Protein AF-A0A0T5PNV2-F1 (afdb_monomer)

Mean predicted aligned error: 7.47 Å

Solvent-accessible surface area (backbone atoms only — not comparable to full-atom values): 4852 Å² total; per-residue (Å²): 133,82,81,66,74,50,78,42,80,48,74,25,67,73,53,97,88,45,62,41,27,38,38,34,35,35,37,56,85,40,31,37,36,46,47,68,81,45,73,65,83,45,78,64,38,52,52,52,51,51,55,55,47,65,71,38,88,65,44,49,34,42,34,37,70,47,80,47,99,93,45,78,43,82,45,76,46,54,60,90,84,110

Foldseek 3Di:
DDFPFDWDKDFPPDDPNDTAKIWTWTDGFQETETDDIDHDDDPRRVVVVLVVQVVPPRHFKYWYWDQDPVGIDIDMDGSVVD

Structure (mmCIF, N/CA/C/O backbone):
data_AF-A0A0T5PNV2-F1
#
_entry.id   AF-A0A0T5PNV2-F1
#
loop_
_atom_site.group_PDB
_atom_site.id
_atom_site.type_symbol
_atom_site.label_atom_id
_atom_site.label_alt_id
_atom_site.label_comp_id
_atom_site.label_asym_id
_atom_site.label_entity_id
_atom_site.label_seq_id
_atom_site.pdbx_PDB_ins_code
_atom_site.Cartn_x
_atom_site.Cartn_y
_atom_site.Cartn_z
_atom_site.occupancy
_atom_site.B_iso_or_equiv
_atom_site.auth_seq_id
_atom_site.auth_comp_id
_atom_site.auth_asym_id
_atom_site.auth_atom_id
_atom_site.pdbx_PDB_model_num
ATOM 1 N N . MET A 1 1 ? -10.175 -10.159 20.850 1.00 39.78 1 MET A N 1
ATOM 2 C CA . MET A 1 1 ? -10.941 -9.873 19.616 1.00 39.78 1 MET A CA 1
ATOM 3 C C . MET A 1 1 ? -10.049 -10.228 18.441 1.00 39.78 1 MET A C 1
ATOM 5 O O . MET A 1 1 ? -8.974 -9.655 18.331 1.00 39.78 1 MET A O 1
ATOM 9 N N . GLY A 1 2 ? -10.414 -11.271 17.691 1.00 45.16 2 GLY A N 1
ATOM 10 C CA . GLY A 1 2 ? -9.565 -11.883 16.665 1.00 45.16 2 GLY A CA 1
ATOM 11 C C . GLY A 1 2 ? -9.287 -10.924 15.512 1.00 45.16 2 GLY A C 1
ATOM 12 O O . GLY A 1 2 ? -10.200 -10.253 15.038 1.00 45.16 2 GLY A O 1
ATOM 13 N N . ALA A 1 3 ? -8.021 -10.837 15.105 1.00 48.91 3 ALA A N 1
ATOM 14 C CA . ALA A 1 3 ? -7.580 -10.019 13.986 1.00 48.91 3 ALA A CA 1
ATOM 15 C C . ALA A 1 3 ? -8.374 -10.402 12.730 1.00 48.91 3 ALA A C 1
ATOM 17 O O . ALA A 1 3 ? -8.277 -11.529 12.247 1.00 48.91 3 ALA A O 1
ATOM 18 N N . GLN A 1 4 ? -9.183 -9.476 12.219 1.00 53.22 4 GLN A N 1
ATOM 19 C CA . GLN A 1 4 ? -9.866 -9.665 10.950 1.00 53.22 4 GLN A CA 1
ATOM 20 C C . GLN A 1 4 ? -8.827 -9.484 9.841 1.00 53.22 4 GLN A C 1
ATOM 22 O O . GLN A 1 4 ? -8.590 -8.380 9.363 1.00 53.22 4 GLN A O 1
ATOM 27 N N . VAL A 1 5 ? -8.163 -10.580 9.480 1.00 56.16 5 VAL A N 1
ATOM 28 C CA . VAL A 1 5 ? -7.254 -10.643 8.335 1.00 56.16 5 VAL A CA 1
ATOM 29 C C . VAL A 1 5 ? -8.112 -10.559 7.073 1.00 56.16 5 VAL A C 1
ATOM 31 O O . VAL A 1 5 ? -8.545 -11.571 6.530 1.00 56.16 5 VAL A O 1
ATOM 34 N N . VAL A 1 6 ? -8.417 -9.341 6.627 1.00 64.06 6 VAL A N 1
ATOM 35 C CA . VAL A 1 6 ? -8.937 -9.114 5.275 1.00 64.06 6 VAL A CA 1
ATOM 36 C C . VAL A 1 6 ? -7.723 -8.944 4.374 1.00 64.06 6 VAL A C 1
ATOM 38 O O . VAL A 1 6 ? -6.992 -7.965 4.517 1.00 64.06 6 VAL A O 1
ATOM 41 N N . ALA A 1 7 ? -7.492 -9.924 3.501 1.00 65.94 7 ALA A N 1
ATOM 42 C CA . ALA A 1 7 ? -6.527 -9.817 2.418 1.00 65.94 7 ALA A CA 1
ATOM 43 C C . ALA A 1 7 ? -7.247 -9.242 1.196 1.00 65.94 7 ALA A C 1
ATOM 45 O O . ALA A 1 7 ? -8.186 -9.845 0.677 1.00 65.94 7 ALA A O 1
ATOM 46 N N . GLU A 1 8 ? -6.825 -8.065 0.756 1.00 77.62 8 GLU A N 1
ATOM 47 C CA . GLU A 1 8 ? -7.369 -7.398 -0.419 1.00 77.62 8 GLU A CA 1
ATOM 48 C C . GLU A 1 8 ? -6.310 -7.309 -1.515 1.00 77.62 8 GLU A C 1
ATOM 50 O O . GLU A 1 8 ? -5.152 -6.997 -1.235 1.00 77.62 8 GLU A O 1
ATOM 55 N N . ILE A 1 9 ? -6.704 -7.559 -2.765 1.00 79.31 9 ILE A N 1
ATOM 56 C CA . ILE A 1 9 ? -5.844 -7.324 -3.925 1.00 79.31 9 ILE A CA 1
ATOM 57 C C . ILE A 1 9 ? -6.195 -5.963 -4.519 1.00 79.31 9 ILE A C 1
ATOM 59 O O . ILE A 1 9 ? -7.293 -5.779 -5.040 1.00 79.31 9 ILE A O 1
ATOM 63 N N . TYR A 1 10 ? -5.242 -5.034 -4.490 1.00 79.81 10 TYR A N 1
ATOM 64 C CA . TYR A 1 10 ? -5.379 -3.725 -5.121 1.00 79.81 10 TYR A CA 1
ATOM 65 C C . TYR A 1 10 ? -4.526 -3.657 -6.388 1.00 79.81 10 TYR A C 1
ATOM 67 O O . TYR A 1 10 ? -3.308 -3.833 -6.329 1.00 79.81 10 TYR A O 1
ATOM 75 N N . ARG A 1 11 ? -5.153 -3.414 -7.542 1.00 80.81 11 ARG A N 1
ATOM 76 C CA . ARG A 1 11 ? -4.473 -3.229 -8.834 1.00 80.81 11 ARG A CA 1
ATOM 77 C C . ARG A 1 11 ? -4.280 -1.736 -9.094 1.00 80.81 11 ARG A C 1
ATOM 79 O O . ARG A 1 11 ? -5.154 -0.945 -8.770 1.00 80.81 11 ARG A O 1
ATOM 86 N N . THR A 1 12 ? -3.137 -1.358 -9.666 1.00 77.56 12 THR A N 1
ATOM 87 C CA . THR A 1 12 ? -2.789 0.054 -9.922 1.00 77.56 12 THR A CA 1
ATOM 88 C C . 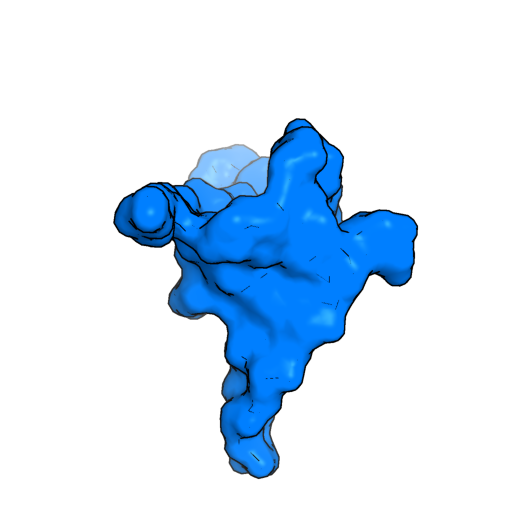THR A 1 12 ? -2.461 0.328 -11.375 1.00 7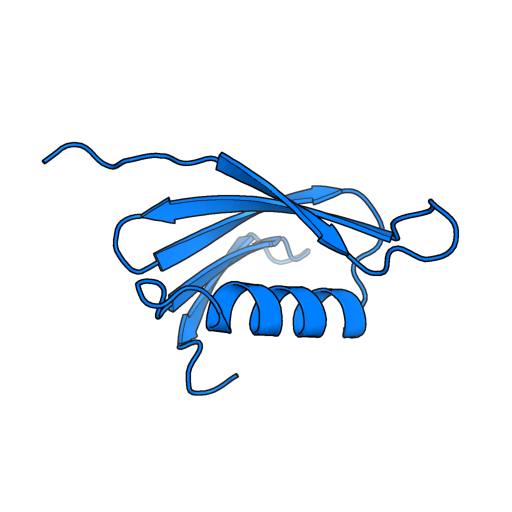7.56 12 THR A C 1
ATOM 90 O O . THR A 1 12 ? -1.981 -0.560 -12.091 1.00 77.56 12 THR A O 1
ATOM 93 N N . GLN A 1 13 ? -2.652 1.591 -11.770 1.00 78.00 13 GLN A N 1
ATOM 94 C CA . GLN A 1 13 ? -2.455 2.088 -13.130 1.00 78.00 13 GLN A CA 1
ATOM 95 C C . GLN A 1 13 ? -3.256 1.272 -14.150 1.00 78.00 13 GLN A C 1
ATOM 97 O O . GLN A 1 13 ? -2.720 0.850 -15.175 1.00 78.00 13 GLN A O 1
ATOM 102 N N . GLU A 1 14 ? -4.532 1.012 -13.861 1.00 71.88 14 GLU A N 1
ATOM 103 C CA . GLU A 1 14 ? -5.418 0.368 -14.829 1.00 71.88 14 GLU A CA 1
ATOM 104 C C . GLU A 1 14 ? -5.681 1.306 -16.012 1.00 71.88 14 GLU A C 1
ATOM 106 O O . GLU A 1 14 ? -6.335 2.341 -15.881 1.00 71.88 14 GLU A O 1
ATOM 111 N N . LYS A 1 15 ? -5.172 0.935 -17.191 1.00 71.00 15 LYS A N 1
ATOM 112 C CA . LYS A 1 15 ? -5.449 1.627 -18.452 1.00 71.00 15 LYS A CA 1
ATOM 113 C C . LYS A 1 15 ? -5.809 0.605 -19.520 1.00 71.00 15 LYS A C 1
ATOM 115 O O . LYS A 1 15 ? -5.029 -0.298 -19.806 1.00 71.00 15 LYS A O 1
ATOM 120 N N . ASN A 1 16 ? -6.987 0.760 -20.124 1.00 73.38 16 ASN A N 1
ATOM 121 C CA . ASN A 1 16 ? -7.492 -0.120 -21.186 1.00 73.38 16 ASN A CA 1
ATOM 122 C C . ASN A 1 16 ? -7.473 -1.621 -20.814 1.00 73.38 16 ASN A C 1
ATOM 124 O O . ASN A 1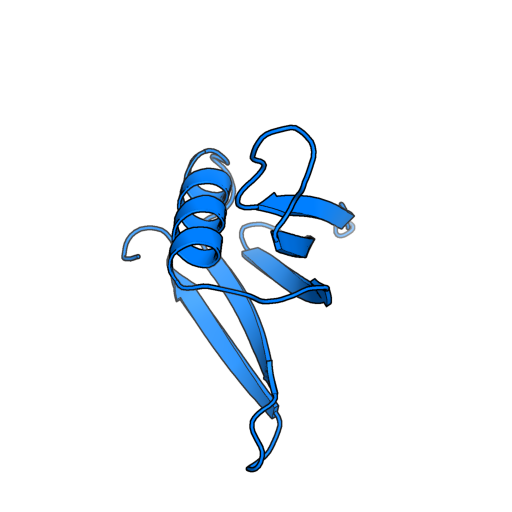 16 ? -7.175 -2.461 -21.655 1.00 73.38 16 ASN A O 1
ATOM 128 N N . GLY A 1 17 ? -7.755 -1.962 -19.552 1.00 66.75 17 GLY A N 1
ATOM 129 C CA . GLY A 1 17 ? -7.772 -3.352 -19.073 1.00 66.75 17 GLY A CA 1
ATOM 130 C C . GLY A 1 17 ? -6.405 -3.936 -18.693 1.00 66.75 17 GLY A C 1
ATOM 131 O O . GLY A 1 17 ? -6.354 -5.040 -18.155 1.00 66.75 17 GLY A O 1
ATOM 132 N N . THR A 1 18 ? -5.312 -3.196 -18.894 1.00 69.00 18 THR A N 1
ATOM 133 C CA . THR A 1 18 ? -3.967 -3.586 -18.453 1.00 69.00 18 THR A CA 1
ATOM 134 C C . THR A 1 18 ? -3.637 -2.887 -17.136 1.00 69.00 18 THR A C 1
ATOM 136 O O . THR A 1 18 ? -3.731 -1.663 -17.049 1.00 69.00 18 THR A O 1
ATOM 139 N N . PHE A 1 19 ? -3.247 -3.648 -16.110 1.00 73.50 19 PHE A N 1
ATOM 140 C CA . PHE A 1 19 ? -2.738 -3.113 -14.841 1.00 73.50 19 PHE A CA 1
ATOM 141 C C . PHE A 1 19 ? -1.210 -3.249 -14.780 1.00 73.50 19 PHE A C 1
ATOM 143 O O . PHE A 1 19 ? -0.647 -4.181 -15.350 1.00 73.50 19 PHE A O 1
ATOM 150 N N . HIS A 1 20 ? -0.529 -2.331 -14.088 1.00 74.00 20 HIS A N 1
ATOM 151 C CA . HIS A 1 20 ? 0.942 -2.343 -14.001 1.00 74.00 20 HIS A CA 1
ATOM 152 C C . HIS A 1 20 ? 1.479 -3.133 -12.809 1.00 74.00 20 HIS A C 1
ATOM 154 O O . HIS A 1 20 ? 2.537 -3.758 -12.901 1.00 74.00 20 HIS A O 1
ATOM 160 N N . ALA A 1 21 ? 0.781 -3.057 -11.677 1.00 80.56 21 ALA A N 1
ATOM 161 C CA . ALA A 1 21 ? 1.172 -3.741 -10.456 1.00 80.56 21 ALA A CA 1
ATOM 162 C C . ALA A 1 21 ? -0.049 -4.091 -9.606 1.00 80.56 21 ALA A C 1
ATOM 164 O O . ALA A 1 21 ? -1.039 -3.351 -9.615 1.00 80.56 21 ALA A O 1
ATOM 165 N N . ALA A 1 22 ? 0.051 -5.188 -8.856 1.00 83.12 22 ALA A N 1
ATOM 166 C CA . ALA A 1 22 ? -0.930 -5.560 -7.845 1.00 83.12 22 ALA A CA 1
ATOM 167 C C . ALA A 1 22 ? -0.277 -5.729 -6.469 1.00 83.12 22 ALA A C 1
ATOM 169 O O . ALA A 1 22 ? 0.847 -6.232 -6.357 1.00 83.12 22 ALA A O 1
ATOM 170 N N . TYR A 1 23 ? -1.014 -5.308 -5.444 1.00 84.50 23 TYR A N 1
ATOM 171 C CA . TYR A 1 23 ? -0.628 -5.325 -4.038 1.00 84.50 23 TYR A CA 1
ATOM 172 C C . TYR A 1 23 ? -1.548 -6.262 -3.272 1.00 84.50 23 TYR A C 1
ATOM 174 O O . TYR A 1 23 ? -2.763 -6.171 -3.441 1.00 84.50 23 TYR A O 1
ATOM 182 N N . THR A 1 24 ? -0.995 -7.096 -2.392 1.00 86.25 24 THR A N 1
ATOM 183 C CA . THR A 1 24 ? -1.799 -7.745 -1.347 1.00 86.25 24 THR A CA 1
ATOM 184 C C . THR A 1 24 ? -1.767 -6.861 -0.108 1.00 86.25 24 THR A C 1
ATOM 186 O O . THR A 1 24 ? -0.694 -6.512 0.383 1.00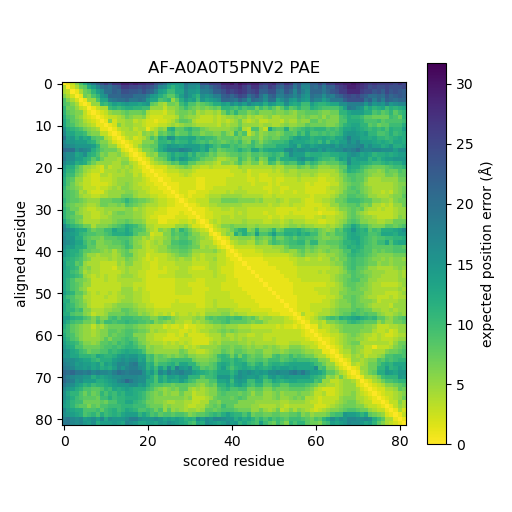 86.25 24 THR A O 1
ATOM 189 N N . ILE A 1 25 ? -2.932 -6.462 0.387 1.00 87.62 25 ILE A N 1
ATOM 190 C CA . ILE A 1 25 ? -3.067 -5.600 1.558 1.00 87.62 25 ILE A CA 1
ATOM 191 C C . ILE A 1 25 ? -3.746 -6.400 2.656 1.00 87.62 25 ILE A C 1
ATOM 193 O O . ILE A 1 25 ? -4.860 -6.882 2.472 1.00 87.62 25 ILE A O 1
ATOM 197 N N . THR A 1 26 ? -3.082 -6.503 3.798 1.00 87.69 26 THR A N 1
ATOM 198 C CA . THR A 1 26 ? -3.607 -7.151 4.995 1.00 87.69 26 THR A CA 1
ATOM 199 C C . THR A 1 26 ? -3.850 -6.104 6.070 1.00 87.69 26 THR A C 1
ATOM 201 O O . THR A 1 26 ? -2.955 -5.324 6.392 1.00 87.69 26 THR A O 1
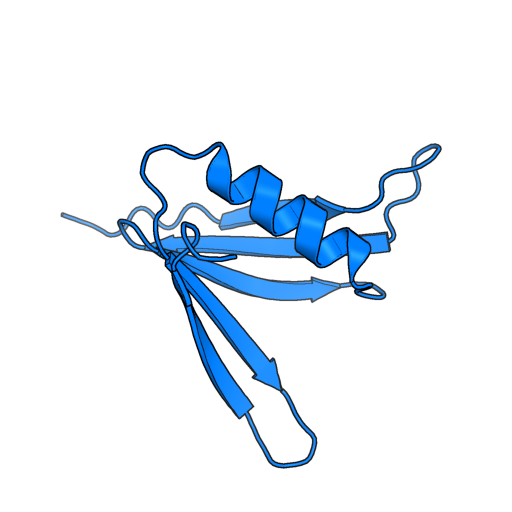ATOM 204 N N . TYR A 1 27 ? -5.050 -6.079 6.644 1.00 86.25 27 TYR A N 1
ATOM 205 C CA . TYR A 1 27 ? -5.410 -5.099 7.669 1.00 86.25 27 TYR A CA 1
ATOM 206 C C . TYR A 1 27 ? -5.246 -5.662 9.085 1.00 86.25 27 TYR A C 1
ATOM 208 O O . TYR A 1 27 ? -5.821 -6.691 9.432 1.00 86.25 27 TYR A O 1
ATOM 216 N N . PHE A 1 28 ? -4.484 -4.952 9.917 1.00 85.31 28 PHE A N 1
ATOM 217 C CA . PHE A 1 28 ? -4.272 -5.248 11.334 1.00 85.31 28 PHE A CA 1
ATOM 218 C C . PHE A 1 28 ? -4.673 -4.031 12.168 1.00 85.31 28 PHE A C 1
ATOM 220 O O . PHE A 1 28 ? -3.890 -3.099 12.361 1.00 85.31 28 PHE A O 1
ATOM 227 N N . GLY A 1 29 ? -5.921 -4.015 12.644 1.00 84.56 29 GLY A N 1
ATOM 228 C CA . GLY A 1 29 ? -6.473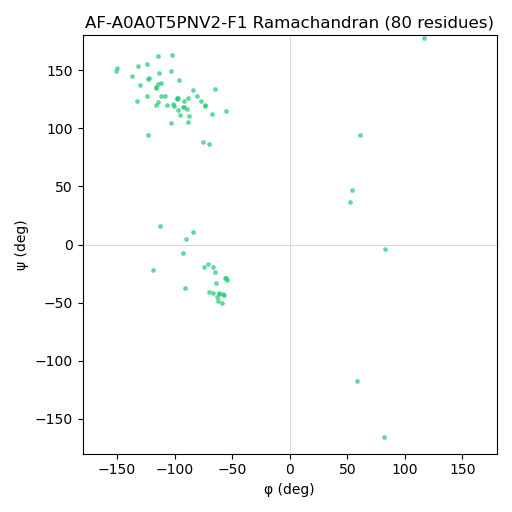 -2.849 13.334 1.00 84.56 29 GLY A CA 1
ATOM 229 C C . GLY A 1 29 ? -6.438 -1.616 12.428 1.00 84.56 29 GLY A C 1
ATOM 230 O O . GLY A 1 29 ? -7.053 -1.615 11.367 1.00 84.56 29 GLY A O 1
ATOM 231 N N . SER A 1 30 ? -5.691 -0.587 12.828 1.00 86.69 30 SER A N 1
ATOM 232 C CA . SER A 1 30 ? -5.525 0.657 12.062 1.00 86.69 30 SER A CA 1
ATOM 233 C C . SER A 1 30 ? -4.355 0.651 11.072 1.00 86.69 30 SER A C 1
ATOM 235 O O . SER A 1 30 ? -4.050 1.675 10.456 1.00 86.69 30 SER A O 1
ATOM 237 N N . THR A 1 31 ? -3.674 -0.486 10.919 1.00 86.00 31 THR A N 1
ATOM 238 C CA . THR A 1 31 ? -2.500 -0.621 10.052 1.00 86.00 31 THR A CA 1
ATOM 239 C C . THR A 1 31 ? -2.834 -1.439 8.814 1.00 86.00 31 THR A C 1
ATOM 241 O O . THR A 1 31 ? -3.321 -2.563 8.915 1.00 86.00 31 THR A O 1
ATOM 244 N N . ALA A 1 32 ? -2.528 -0.894 7.641 1.00 87.88 32 ALA A N 1
ATOM 245 C CA . ALA A 1 32 ? -2.497 -1.634 6.389 1.00 87.88 32 ALA A CA 1
ATOM 246 C C . ALA A 1 32 ? -1.076 -2.144 6.147 1.00 87.88 32 ALA A C 1
ATOM 248 O O . ALA A 1 32 ? -0.140 -1.355 6.010 1.00 87.88 32 ALA A O 1
ATOM 249 N N . GLN A 1 33 ? -0.909 -3.461 6.092 1.00 88.06 33 GLN A N 1
ATOM 250 C CA . GLN A 1 33 ? 0.350 -4.100 5.752 1.00 88.06 33 GLN A CA 1
ATOM 251 C C . GLN A 1 33 ? 0.319 -4.557 4.297 1.00 88.06 33 GLN A C 1
ATOM 253 O O . GLN A 1 33 ? -0.493 -5.396 3.919 1.00 88.06 33 GLN A O 1
ATOM 258 N N . ILE A 1 34 ? 1.221 -4.027 3.479 1.00 86.44 34 ILE A N 1
ATOM 259 C CA . ILE A 1 34 ? 1.377 -4.453 2.092 1.00 86.44 34 ILE A CA 1
ATOM 260 C C . ILE A 1 34 ? 2.365 -5.617 2.040 1.00 86.44 34 ILE A C 1
ATOM 262 O O . ILE A 1 34 ? 3.507 -5.514 2.500 1.00 86.44 34 ILE A O 1
ATOM 266 N N . GLN A 1 35 ? 1.931 -6.713 1.431 1.00 78.00 35 GLN A N 1
ATOM 267 C CA . GLN A 1 35 ? 2.712 -7.915 1.164 1.00 78.00 35 GLN A CA 1
ATOM 268 C C . GLN A 1 35 ? 2.519 -8.316 -0.304 1.00 78.00 35 GLN A C 1
ATOM 270 O O . GLN A 1 35 ? 1.508 -7.979 -0.904 1.00 78.00 35 GLN A O 1
ATOM 275 N N . GLY A 1 36 ? 3.485 -9.016 -0.902 1.00 67.56 36 GLY A N 1
ATOM 276 C CA . GLY A 1 36 ? 3.339 -9.561 -2.259 1.00 67.56 36 GLY A CA 1
ATOM 277 C C . GLY A 1 36 ? 3.111 -8.495 -3.340 1.00 67.56 36 GLY A C 1
ATOM 278 O O . GLY A 1 36 ? 1.985 -8.088 -3.616 1.00 67.56 36 GLY A O 1
ATOM 279 N N . LEU A 1 37 ? 4.198 -8.067 -3.979 1.00 72.81 37 LEU A N 1
ATOM 280 C CA . LEU A 1 37 ? 4.155 -7.172 -5.133 1.00 72.81 37 LEU A CA 1
ATOM 281 C C . LEU A 1 37 ? 4.264 -8.012 -6.403 1.00 72.81 37 LEU A C 1
ATOM 283 O O . LEU A 1 37 ? 5.224 -8.766 -6.555 1.00 72.81 37 LEU A O 1
ATOM 287 N N . SER A 1 38 ? 3.309 -7.859 -7.313 1.00 71.19 38 SER A N 1
ATOM 288 C CA . SER A 1 38 ? 3.432 -8.373 -8.680 1.00 71.19 38 SER A CA 1
ATOM 289 C C . SER A 1 38 ? 3.504 -7.212 -9.665 1.00 71.19 38 SER A C 1
ATOM 291 O O . SER A 1 38 ? 2.903 -6.162 -9.432 1.00 71.19 38 SER A O 1
ATOM 293 N N . GLY A 1 39 ? 4.247 -7.394 -10.758 1.00 74.94 39 GLY A N 1
ATOM 294 C CA . GLY A 1 39 ? 4.419 -6.377 -11.796 1.00 74.94 39 GLY A CA 1
ATOM 295 C C . GLY A 1 39 ? 5.485 -5.320 -11.483 1.00 74.94 39 GLY A C 1
ATOM 296 O O . GLY A 1 39 ? 6.333 -5.490 -10.604 1.00 74.94 39 GLY A O 1
ATOM 297 N N . SER A 1 40 ? 5.472 -4.228 -12.250 1.00 77.31 40 SER A N 1
ATOM 298 C CA . SER A 1 40 ? 6.462 -3.148 -12.160 1.00 77.31 40 SER A CA 1
ATOM 299 C C . SER A 1 40 ? 5.885 -1.946 -11.419 1.00 77.31 40 SER A C 1
ATOM 301 O O . SER A 1 40 ? 5.097 -1.170 -11.959 1.00 77.31 40 SER A O 1
ATOM 303 N N . VAL A 1 41 ? 6.304 -1.780 -10.165 1.00 76.19 41 VAL A N 1
ATOM 304 C CA . VAL A 1 41 ? 5.852 -0.685 -9.302 1.00 76.19 41 VAL A CA 1
ATOM 305 C C . VAL A 1 41 ? 6.494 0.634 -9.728 1.00 76.19 41 VAL A C 1
ATOM 307 O O . VAL A 1 41 ? 7.712 0.796 -9.664 1.00 76.19 41 VAL A O 1
ATOM 310 N N . SER A 1 42 ? 5.661 1.602 -10.110 1.00 78.62 42 SER A N 1
ATOM 311 C CA . SER A 1 42 ? 6.076 2.982 -10.374 1.00 78.62 42 SER A CA 1
ATOM 312 C C . SER A 1 42 ? 5.713 3.909 -9.202 1.00 78.62 42 SER A C 1
ATOM 314 O O . SER A 1 42 ? 4.838 3.577 -8.396 1.00 78.62 42 SER A O 1
ATOM 316 N N . PRO A 1 43 ? 6.304 5.117 -9.111 1.00 80.06 43 PRO A N 1
ATOM 317 C CA . PRO A 1 43 ? 5.871 6.121 -8.138 1.00 80.06 43 PRO A CA 1
ATOM 318 C C . PRO A 1 43 ? 4.380 6.481 -8.246 1.00 80.06 43 PRO A C 1
ATOM 320 O O . PRO A 1 43 ? 3.762 6.832 -7.243 1.00 80.06 43 PRO A O 1
ATOM 323 N N . ALA A 1 44 ? 3.786 6.383 -9.441 1.00 79.69 44 ALA A N 1
ATOM 324 C CA . ALA A 1 44 ? 2.364 6.644 -9.649 1.00 79.69 44 ALA A CA 1
ATOM 325 C C . ALA A 1 44 ? 1.482 5.556 -9.013 1.00 79.69 44 ALA A C 1
ATOM 327 O O . ALA A 1 44 ? 0.510 5.891 -8.341 1.00 79.69 44 ALA A O 1
ATOM 328 N N . CYS A 1 45 ? 1.880 4.281 -9.122 1.00 81.31 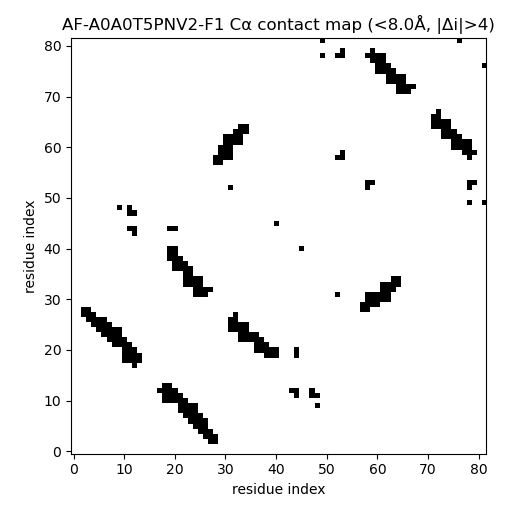45 CYS A N 1
ATOM 329 C CA . CYS A 1 45 ? 1.204 3.167 -8.450 1.00 81.31 45 CYS A CA 1
ATOM 330 C C . CYS A 1 45 ? 1.170 3.361 -6.925 1.00 81.31 45 CYS A C 1
ATOM 332 O O . CYS A 1 45 ? 0.149 3.131 -6.287 1.00 81.31 45 CYS A O 1
ATOM 334 N N . ILE A 1 46 ? 2.283 3.816 -6.338 1.00 80.50 46 ILE A N 1
ATOM 335 C CA . ILE A 1 46 ? 2.367 4.070 -4.893 1.00 80.50 46 ILE A CA 1
ATOM 336 C C . ILE A 1 46 ? 1.452 5.226 -4.477 1.00 80.50 46 ILE A C 1
ATOM 338 O O . ILE A 1 46 ? 0.753 5.116 -3.475 1.00 80.50 46 ILE A O 1
ATOM 342 N N . LYS A 1 47 ? 1.399 6.314 -5.257 1.00 83.00 47 LYS A N 1
ATOM 343 C CA . LYS A 1 47 ? 0.476 7.434 -4.992 1.00 83.00 47 LYS A CA 1
ATOM 344 C C . LYS A 1 47 ? -0.988 7.000 -5.045 1.00 83.00 47 LYS A C 1
ATOM 346 O O . LYS A 1 47 ? -1.786 7.433 -4.222 1.00 83.00 47 LYS A O 1
ATOM 351 N N . GLU A 1 48 ? -1.333 6.162 -6.013 1.00 85.25 48 GLU A N 1
ATOM 352 C CA . GLU A 1 48 ? -2.676 5.607 -6.177 1.00 85.25 48 GLU A CA 1
ATOM 353 C C . GLU A 1 48 ? -3.065 4.731 -4.978 1.00 85.25 48 GLU A C 1
ATOM 355 O O . GLU A 1 48 ? -4.121 4.931 -4.384 1.00 85.25 48 GLU A O 1
ATOM 360 N N . LEU A 1 49 ? -2.153 3.863 -4.538 1.00 84.62 49 LEU A N 1
ATOM 361 C CA . LEU A 1 49 ? -2.320 3.040 -3.344 1.00 84.62 49 LEU A CA 1
ATOM 362 C C . LEU A 1 49 ? -2.470 3.868 -2.058 1.00 84.62 49 LEU A C 1
ATOM 364 O O . LEU A 1 49 ? -3.327 3.563 -1.233 1.00 84.62 49 LEU A O 1
ATOM 368 N N . ILE A 1 50 ? -1.675 4.927 -1.880 1.00 85.00 50 ILE A N 1
ATOM 369 C CA . ILE A 1 50 ? -1.794 5.822 -0.716 1.00 85.00 50 ILE A CA 1
ATOM 370 C C . ILE A 1 50 ? -3.163 6.505 -0.711 1.00 85.00 50 ILE A C 1
ATOM 372 O O . ILE A 1 50 ? -3.859 6.452 0.301 1.00 85.00 50 ILE A O 1
ATOM 376 N N . ARG A 1 51 ? -3.586 7.077 -1.848 1.00 86.38 51 ARG A N 1
ATOM 377 C CA . ARG A 1 51 ? -4.917 7.692 -1.983 1.00 86.38 51 ARG A CA 1
ATOM 378 C C . ARG A 1 51 ? -6.022 6.700 -1.663 1.00 86.38 51 ARG A C 1
ATOM 380 O O . ARG A 1 51 ? -6.957 7.041 -0.950 1.00 86.38 51 ARG A O 1
ATOM 387 N N . TYR A 1 52 ? -5.896 5.472 -2.159 1.00 86.25 52 TYR A N 1
ATOM 388 C CA . TYR A 1 52 ? -6.840 4.411 -1.860 1.00 8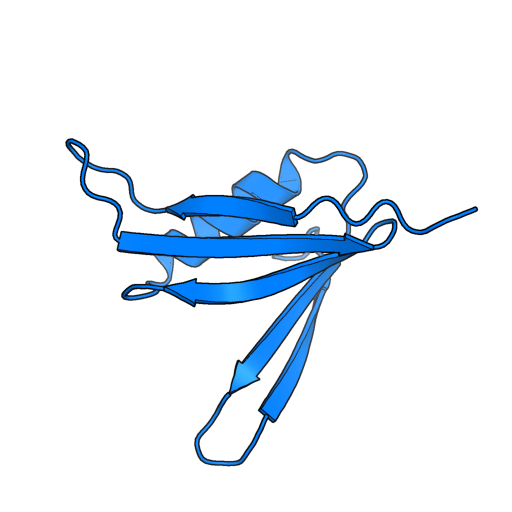6.25 52 TYR A CA 1
ATOM 389 C C . TYR A 1 52 ? -6.936 4.143 -0.354 1.00 86.25 52 TYR A C 1
ATOM 391 O O . TYR A 1 52 ? -8.028 4.170 0.209 1.00 86.25 52 TYR A O 1
ATOM 399 N N . LEU A 1 53 ? -5.804 3.962 0.326 1.00 85.31 53 LEU A N 1
ATOM 400 C CA . LEU A 1 53 ? -5.780 3.722 1.769 1.00 85.31 53 LEU A CA 1
ATOM 401 C C . LEU A 1 53 ? -6.304 4.913 2.581 1.00 85.31 53 LEU A C 1
ATOM 403 O O . LEU A 1 53 ? -6.963 4.698 3.592 1.00 85.31 53 LEU A O 1
ATOM 407 N N . GLN A 1 54 ? -6.093 6.147 2.116 1.00 85.69 54 GLN A N 1
ATOM 408 C CA . GLN A 1 54 ? -6.647 7.358 2.734 1.00 85.69 54 GLN A CA 1
ATOM 409 C C . GLN A 1 54 ? -8.184 7.421 2.668 1.00 85.69 54 GLN A C 1
ATOM 411 O O . GLN A 1 54 ? -8.796 8.063 3.518 1.00 85.69 54 GLN A O 1
ATOM 416 N N . THR A 1 55 ? -8.832 6.731 1.718 1.00 85.31 55 THR A N 1
ATOM 417 C CA . THR A 1 55 ? -10.306 6.613 1.708 1.00 85.31 55 THR A CA 1
ATOM 418 C C . THR A 1 55 ? -10.844 5.719 2.828 1.00 85.31 55 THR A C 1
ATOM 420 O O . THR A 1 55 ? -12.029 5.781 3.156 1.00 85.31 55 THR A O 1
ATOM 423 N N . LYS A 1 56 ? -9.990 4.893 3.448 1.00 83.25 56 LYS A N 1
ATOM 424 C CA . LYS A 1 56 ? -10.389 3.983 4.522 1.00 83.25 56 LYS A CA 1
ATOM 425 C C . LYS A 1 56 ? -10.279 4.688 5.869 1.00 83.25 56 LYS A C 1
ATOM 427 O O . LYS A 1 56 ? -9.195 4.836 6.421 1.00 83.25 56 LYS A O 1
ATOM 432 N N . THR A 1 57 ? -11.425 5.050 6.438 1.00 78.31 57 THR A N 1
ATOM 433 C CA . THR A 1 57 ? -11.541 5.824 7.691 1.00 78.31 57 THR A CA 1
ATOM 434 C C . THR A 1 57 ? -10.810 5.221 8.891 1.00 78.31 57 THR A C 1
ATOM 436 O O . THR A 1 57 ? -10.360 5.958 9.765 1.00 78.31 57 THR A O 1
ATOM 439 N N . ASN A 1 58 ? -10.660 3.897 8.932 1.00 84.12 58 ASN A N 1
ATOM 440 C CA . ASN A 1 58 ? -10.037 3.195 10.054 1.00 84.12 58 ASN A CA 1
ATOM 441 C C . ASN A 1 58 ? -8.530 2.967 9.882 1.00 84.12 58 ASN A C 1
ATOM 443 O O . ASN A 1 58 ? -7.888 2.497 10.820 1.00 84.12 58 ASN A O 1
ATOM 447 N N . ILE A 1 59 ? -7.956 3.269 8.713 1.00 86.50 59 ILE A N 1
ATOM 448 C CA . ILE A 1 59 ? -6.548 2.992 8.420 1.00 86.50 59 ILE A CA 1
ATOM 449 C C . ILE A 1 59 ? -5.738 4.275 8.567 1.00 86.50 59 ILE A C 1
ATOM 451 O O . ILE A 1 59 ? -5.970 5.267 7.884 1.00 86.50 59 ILE A O 1
ATOM 455 N N . THR A 1 60 ? -4.756 4.247 9.462 1.00 85.25 60 THR A N 1
ATOM 456 C CA . THR A 1 60 ? -3.892 5.396 9.765 1.00 85.25 60 THR A CA 1
ATOM 457 C C . THR A 1 60 ? -2.425 5.127 9.467 1.00 85.25 60 THR A C 1
ATOM 459 O O . THR A 1 60 ? -1.676 6.073 9.231 1.00 85.25 60 THR A O 1
ATOM 462 N N . HIS A 1 61 ? -2.019 3.857 9.425 1.00 85.94 61 HIS A N 1
ATOM 463 C CA . HIS A 1 61 ? -0.634 3.458 9.203 1.00 85.94 61 HIS A CA 1
ATOM 464 C C . HIS A 1 61 ? -0.504 2.557 7.984 1.00 85.94 61 HIS A C 1
ATOM 466 O O . HIS A 1 61 ? -1.344 1.690 7.735 1.00 85.94 61 HIS A O 1
ATOM 472 N N . LEU A 1 62 ? 0.596 2.736 7.262 1.00 85.44 62 LEU A N 1
ATOM 473 C CA . LEU A 1 62 ? 1.021 1.878 6.174 1.00 85.44 62 LEU A CA 1
ATOM 474 C C . LEU A 1 62 ? 2.345 1.214 6.533 1.00 85.44 62 LEU A C 1
ATOM 476 O O . LEU A 1 62 ? 3.350 1.897 6.712 1.00 85.44 62 LEU A O 1
ATOM 480 N N . SER A 1 63 ? 2.353 -0.113 6.572 1.00 85.50 63 SER A N 1
ATOM 481 C CA . SER A 1 63 ? 3.560 -0.919 6.724 1.00 85.50 63 SER A CA 1
ATOM 482 C C . SER A 1 63 ? 3.846 -1.694 5.442 1.00 85.50 63 SER A C 1
ATOM 484 O O . SER A 1 63 ? 2.940 -2.242 4.816 1.00 85.50 63 SER A O 1
ATOM 486 N N . TYR A 1 64 ? 5.115 -1.775 5.050 1.00 82.00 64 TYR A N 1
ATOM 487 C CA . TYR A 1 64 ? 5.554 -2.727 4.038 1.00 82.00 64 TYR A CA 1
ATOM 488 C C . TYR A 1 64 ? 7.000 -3.161 4.266 1.00 82.00 64 TYR A C 1
ATOM 490 O O . TYR A 1 64 ? 7.833 -2.426 4.804 1.00 82.00 64 TYR A O 1
ATOM 498 N N . ILE A 1 65 ? 7.314 -4.375 3.818 1.00 77.00 65 ILE A N 1
ATOM 499 C CA . ILE A 1 65 ? 8.684 -4.885 3.819 1.00 77.00 65 ILE A CA 1
ATOM 500 C C . ILE A 1 65 ? 9.312 -4.547 2.475 1.00 77.00 65 ILE A C 1
ATOM 502 O O . ILE A 1 65 ? 8.873 -5.014 1.424 1.00 77.00 65 ILE A O 1
ATOM 506 N N . ARG A 1 66 ? 10.377 -3.747 2.502 1.00 67.56 66 ARG A N 1
ATOM 507 C CA . ARG A 1 66 ? 11.192 -3.484 1.320 1.00 67.56 66 ARG A CA 1
ATOM 508 C C . ARG A 1 66 ? 12.382 -4.431 1.322 1.00 67.56 66 ARG A C 1
ATOM 510 O O . ARG A 1 66 ? 13.297 -4.269 2.131 1.00 67.56 66 ARG A O 1
ATOM 517 N N . LYS A 1 67 ? 12.410 -5.375 0.380 1.00 65.81 67 LYS A N 1
ATOM 518 C CA . LYS A 1 67 ? 13.632 -6.132 0.086 1.00 65.81 67 LYS A CA 1
ATOM 519 C C . LYS A 1 67 ? 14.607 -5.225 -0.665 1.00 65.81 67 LYS A C 1
ATOM 521 O O . LYS A 1 67 ? 14.276 -4.694 -1.725 1.00 65.81 67 LYS A O 1
ATOM 526 N N . LYS A 1 68 ? 15.791 -5.003 -0.101 1.00 65.38 68 LYS A N 1
ATOM 527 C CA . LYS A 1 68 ? 16.930 -4.376 -0.782 1.00 65.38 68 LYS A CA 1
ATOM 528 C C . LYS A 1 68 ? 18.057 -5.407 -0.916 1.00 65.38 68 LYS A C 1
ATOM 530 O O . LYS A 1 68 ? 18.075 -6.367 -0.151 1.00 65.38 68 LYS A O 1
ATOM 535 N N . PRO A 1 69 ? 19.037 -5.189 -1.813 1.00 63.75 69 PRO A N 1
ATOM 536 C CA . PRO A 1 69 ? 20.225 -6.044 -1.894 1.00 63.75 69 PRO A CA 1
ATOM 537 C C . PRO A 1 69 ? 20.964 -6.179 -0.551 1.00 63.75 69 PRO A C 1
ATOM 539 O O . PRO A 1 69 ? 21.530 -7.220 -0.257 1.00 63.75 69 PRO A O 1
ATOM 542 N N . ALA A 1 70 ? 20.898 -5.142 0.291 1.00 70.94 70 ALA A N 1
ATOM 543 C CA . ALA A 1 70 ? 21.494 -5.101 1.628 1.00 70.94 70 ALA A CA 1
ATOM 544 C C . ALA A 1 70 ? 20.621 -5.727 2.743 1.00 70.94 70 ALA A C 1
ATOM 546 O O . ALA A 1 7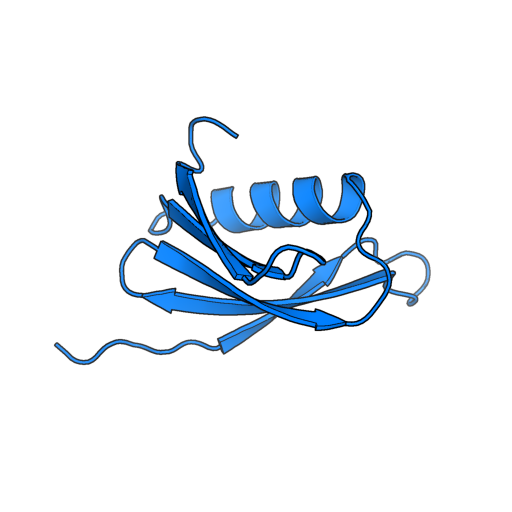0 ? 20.909 -5.521 3.919 1.00 70.94 70 ALA A O 1
ATOM 547 N N . GLY A 1 71 ? 19.536 -6.429 2.396 1.00 69.62 71 GLY A N 1
ATOM 548 C CA . GLY A 1 71 ? 18.628 -7.084 3.341 1.00 69.62 71 GLY A CA 1
ATOM 549 C C . GLY A 1 71 ? 17.196 -6.544 3.327 1.00 69.62 71 GLY A C 1
ATOM 550 O O . GLY A 1 71 ? 16.841 -5.610 2.597 1.00 69.62 71 GLY A O 1
ATOM 551 N N . GLU A 1 72 ? 16.346 -7.164 4.143 1.00 70.00 72 GLU A N 1
ATOM 552 C CA . GLU A 1 72 ? 14.950 -6.768 4.316 1.00 70.00 72 GLU A CA 1
ATOM 553 C C . GLU A 1 72 ? 14.842 -5.640 5.343 1.00 70.00 72 GLU A C 1
ATOM 555 O O . GLU A 1 72 ? 15.431 -5.699 6.422 1.00 70.00 72 GLU A O 1
ATOM 560 N N . ARG A 1 73 ? 14.088 -4.588 5.014 1.00 72.44 73 ARG A N 1
ATOM 561 C CA . ARG A 1 73 ? 13.757 -3.522 5.963 1.00 72.44 73 ARG A CA 1
ATOM 562 C C . ARG A 1 73 ? 12.252 -3.367 6.066 1.00 72.44 73 ARG A C 1
ATOM 564 O O . ARG A 1 73 ? 11.577 -3.177 5.055 1.00 72.44 73 ARG A O 1
ATOM 571 N N . HIS A 1 74 ? 11.755 -3.400 7.296 1.00 75.25 74 HIS A N 1
ATOM 572 C CA . HIS A 1 74 ? 10.389 -3.017 7.609 1.00 75.25 74 HIS A CA 1
ATOM 573 C C . HIS A 1 74 ? 10.289 -1.492 7.605 1.00 75.25 74 HIS A C 1
ATOM 575 O O . HIS A 1 74 ? 11.038 -0.813 8.309 1.00 75.25 74 HIS A O 1
ATOM 581 N N . LEU A 1 75 ? 9.387 -0.955 6.790 1.00 77.31 75 LEU A N 1
ATOM 582 C CA . LEU A 1 75 ? 9.105 0.470 6.723 1.00 77.31 75 LEU A CA 1
ATOM 583 C C . LEU A 1 75 ? 7.662 0.697 7.163 1.00 77.31 75 LEU A C 1
ATOM 585 O O . LEU A 1 75 ? 6.769 -0.031 6.739 1.00 77.31 75 LEU A O 1
ATOM 589 N N . SER A 1 76 ? 7.457 1.696 8.018 1.00 80.00 76 SER A N 1
ATOM 590 C CA . SER A 1 76 ? 6.141 2.104 8.503 1.00 80.00 76 SER A CA 1
ATOM 591 C C . SER A 1 76 ? 5.991 3.609 8.335 1.00 80.00 76 SER A C 1
ATOM 593 O O . SER A 1 76 ? 6.935 4.352 8.610 1.00 80.00 76 SER A O 1
ATOM 595 N N . TYR A 1 77 ? 4.824 4.042 7.875 1.00 80.88 77 TYR A N 1
ATOM 596 C CA . TYR A 1 77 ? 4.507 5.439 7.615 1.00 80.88 77 TYR A CA 1
ATOM 597 C C . TYR A 1 77 ? 3.102 5.772 8.113 1.00 80.88 77 TYR A C 1
ATOM 599 O O . TYR A 1 77 ? 2.187 4.955 8.002 1.00 80.88 77 TYR A O 1
ATOM 607 N N . GLU A 1 78 ? 2.912 6.992 8.609 1.00 83.50 78 GLU A N 1
ATOM 608 C CA . GLU A 1 78 ? 1.581 7.537 8.876 1.00 83.50 78 GLU A CA 1
ATOM 609 C C . GLU A 1 78 ? 0.953 8.058 7.579 1.00 83.50 78 GLU A C 1
ATOM 611 O O . GLU A 1 78 ? 1.542 8.884 6.882 1.00 83.50 78 GLU A O 1
ATOM 616 N N . LEU A 1 79 ? -0.272 7.628 7.273 1.00 79.88 79 LEU A N 1
ATOM 617 C CA . LEU A 1 79 ? -0.981 8.013 6.046 1.00 79.88 79 LEU A CA 1
ATOM 618 C C . LEU A 1 79 ? -1.362 9.500 5.991 1.00 79.88 79 LEU A C 1
ATOM 620 O O . LEU A 1 79 ? -1.635 10.007 4.907 1.00 79.88 79 LEU A O 1
ATOM 624 N N . LYS A 1 80 ? -1.390 10.201 7.133 1.00 69.00 80 LYS A N 1
ATOM 625 C CA . LYS A 1 80 ? -1.668 11.648 7.194 1.00 69.00 80 LYS A CA 1
ATOM 626 C C . LYS A 1 80 ? -0.497 12.514 6.717 1.00 69.00 80 LYS A C 1
ATOM 628 O O . LYS A 1 80 ? -0.716 13.671 6.382 1.00 69.00 80 LYS A O 1
ATOM 633 N N . ASN A 1 81 ? 0.714 11.957 6.689 1.00 59.34 81 ASN A N 1
ATOM 634 C CA . ASN A 1 81 ? 1.957 12.670 6.380 1.00 59.34 81 ASN A CA 1
ATOM 635 C C . ASN A 1 81 ? 2.582 12.216 5.042 1.00 59.34 81 ASN A C 1
ATOM 637 O O . ASN A 1 81 ? 3.764 12.469 4.800 1.00 59.34 81 ASN A O 1
ATOM 641 N N . LEU A 1 82 ? 1.804 11.525 4.197 1.00 60.34 82 LEU A N 1
ATOM 642 C CA . LEU A 1 82 ? 2.192 10.955 2.899 1.00 60.34 82 LEU A CA 1
ATOM 643 C C . LEU A 1 82 ? 1.326 11.504 1.760 1.00 60.34 82 LEU A C 1
ATOM 645 O O . LEU A 1 82 ? 1.903 11.746 0.675 1.00 60.34 82 LEU A O 1
#

Nearest PDB structures (foldseek):
  2g3a-assembly1_A-2  TM=6.565E-01  e=4.560E-02  Agrobacterium fabrum str. C58
  1y9w-assembly1_B  TM=6.674E-01  e=9.403E-02  Bacillus cereus ATCC 14579
  1xf8-assembly1_A  TM=6.743E-01  e=1.523E-01  Weissella viridescens
  7z6a-assembly1_A  TM=5.643E-01  e=1.434E-01  Weissella viridescens
  1xe4-assembly1_A  TM=5.771E-01  e=2.187E-01  Weissella viridescens

Sequence (82 aa):
MGAQVVAEIYRTQEKNGTFHAAYTITYFGSTAQIQGLSGSVSPACIKELIRYLQTKTNITHLSYIRKKPAGERHLSYELKNL

Radius of gyration: 13.03 Å; Cα contacts (8 Å, |Δi|>4): 148; chains: 1; bounding box: 33×25×41 Å

pLDDT: mean 76.54, std 10.25, range [39.78, 88.06]

Secondary structure (DSSP, 8-state):
------EEEEEES-BTTB-SEEEEEEEETTEEEEEEEEE---HHHHHHHHHHHHT-TT--EEEEEEEETTEEEEEEEEGGG-